Protein AF-A0A3D2INN1-F1 (afdb_monomer_lite)

Secondary structure (DSSP, 8-state):
-EEEE-TT---GGG--GGGEEEES---------PPPP-

Structure (mmCIF, N/CA/C/O backbone):
data_AF-A0A3D2INN1-F1
#
_entry.id   AF-A0A3D2INN1-F1
#
loop_
_atom_site.group_PDB
_atom_site.id
_atom_site.type_symbol
_atom_site.label_atom_id
_atom_site.label_alt_id
_atom_site.label_comp_id
_atom_site.label_asym_id
_atom_site.label_entity_id
_atom_site.label_seq_id
_atom_site.pdbx_PDB_ins_code
_atom_site.Cartn_x
_atom_site.Cartn_y
_atom_site.Cart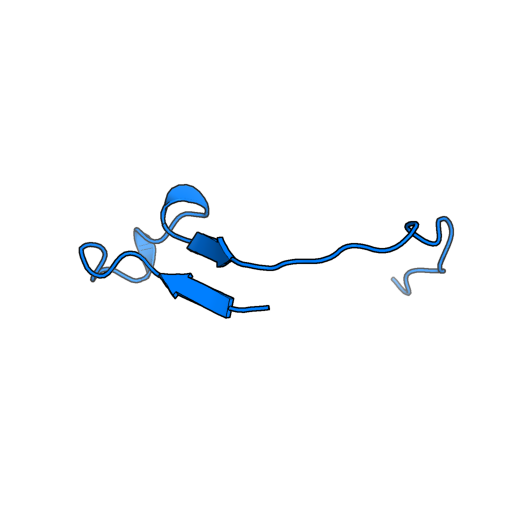n_z
_atom_site.occupancy
_atom_site.B_iso_or_equiv
_atom_site.auth_seq_id
_atom_site.auth_comp_id
_atom_site.auth_asym_id
_atom_site.auth_atom_id
_atom_site.pdbx_PDB_model_num
ATOM 1 N N . PRO A 1 1 ? 8.132 5.457 7.629 1.00 74.50 1 PRO A N 1
ATOM 2 C CA . PRO A 1 1 ? 7.619 4.500 6.634 1.00 74.50 1 PRO A CA 1
ATOM 3 C C . PRO A 1 1 ? 7.536 5.174 5.235 1.00 74.50 1 PRO A C 1
ATOM 5 O O . PRO A 1 1 ? 6.863 6.190 5.071 1.00 74.50 1 PRO A O 1
ATOM 8 N N . ARG A 1 2 ? 8.364 4.726 4.278 1.00 82.25 2 ARG A N 1
ATOM 9 C CA . ARG A 1 2 ? 8.543 5.349 2.952 1.00 82.25 2 ARG A CA 1
ATOM 10 C C . ARG A 1 2 ? 7.999 4.420 1.874 1.00 82.25 2 ARG A C 1
ATOM 12 O O . ARG A 1 2 ? 8.409 3.269 1.794 1.00 82.25 2 ARG A O 1
ATOM 19 N N . VAL A 1 3 ? 7.110 4.951 1.044 1.00 85.00 3 VAL A N 1
ATOM 20 C CA . VAL A 1 3 ? 6.621 4.265 -0.153 1.00 85.00 3 VAL A CA 1
ATOM 21 C C . VAL A 1 3 ? 7.483 4.677 -1.334 1.00 85.00 3 VAL A C 1
ATOM 23 O O . VAL A 1 3 ? 7.729 5.869 -1.536 1.00 85.00 3 VAL A O 1
ATOM 26 N N . TRP A 1 4 ? 7.925 3.696 -2.107 1.00 85.12 4 TRP A N 1
ATOM 27 C CA . TRP A 1 4 ? 8.591 3.894 -3.381 1.00 85.12 4 TRP A CA 1
ATOM 28 C C . TRP A 1 4 ? 7.849 3.105 -4.458 1.00 85.12 4 TRP A C 1
ATOM 30 O O . TRP A 1 4 ? 7.458 1.959 -4.240 1.00 85.12 4 TRP A O 1
ATOM 40 N N . LEU A 1 5 ? 7.613 3.759 -5.591 1.00 86.56 5 LEU A N 1
ATOM 41 C CA . LEU A 1 5 ? 6.970 3.171 -6.759 1.00 86.56 5 LEU A CA 1
ATOM 42 C C . LEU A 1 5 ? 8.022 3.021 -7.846 1.00 86.56 5 LEU A C 1
ATOM 44 O O . LEU A 1 5 ? 8.845 3.925 -8.013 1.00 86.56 5 LEU A O 1
ATOM 48 N N . ASP A 1 6 ? 7.963 1.911 -8.569 1.00 86.25 6 ASP A N 1
ATOM 49 C CA . ASP A 1 6 ? 8.842 1.669 -9.705 1.00 86.25 6 ASP A CA 1
ATOM 50 C C . ASP A 1 6 ? 8.644 2.760 -10.782 1.00 86.25 6 ASP A C 1
ATOM 52 O O . ASP A 1 6 ? 7.538 2.892 -11.319 1.00 86.25 6 ASP A O 1
ATOM 56 N N . PRO A 1 7 ? 9.673 3.573 -11.091 1.00 85.62 7 PRO A N 1
ATOM 57 C CA . PRO A 1 7 ? 9.581 4.622 -12.099 1.00 85.62 7 PRO A CA 1
ATOM 58 C C . PRO A 1 7 ? 9.477 4.081 -13.532 1.00 85.62 7 PRO A C 1
ATOM 60 O O . PRO A 1 7 ? 9.093 4.843 -14.422 1.00 85.62 7 PRO A O 1
ATOM 63 N N . ASP A 1 8 ? 9.801 2.806 -13.768 1.00 87.62 8 ASP A N 1
ATOM 64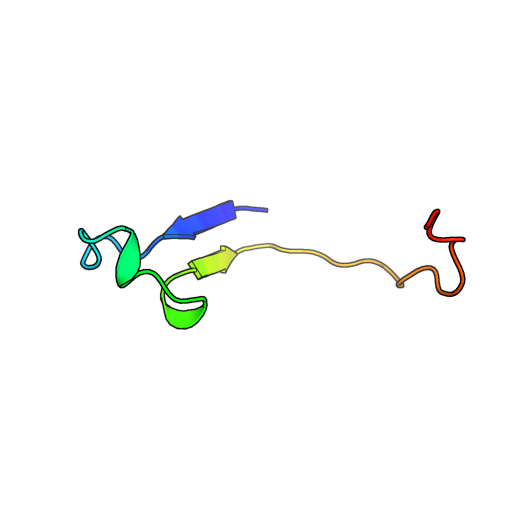 C CA . ASP A 1 8 ? 9.718 2.186 -15.093 1.00 87.62 8 ASP A CA 1
ATOM 65 C C . ASP A 1 8 ? 8.265 1.835 -15.477 1.00 87.62 8 ASP A C 1
ATOM 67 O O . ASP A 1 8 ? 7.941 1.695 -16.663 1.00 87.62 8 ASP A O 1
ATOM 71 N N . VAL A 1 9 ? 7.348 1.778 -14.501 1.00 85.62 9 VAL A N 1
ATOM 72 C CA . VAL A 1 9 ? 5.915 1.581 -14.750 1.00 85.62 9 VAL A CA 1
ATOM 73 C C . VAL A 1 9 ? 5.210 2.915 -14.933 1.00 85.62 9 VAL A C 1
ATOM 75 O O . VAL A 1 9 ? 4.930 3.653 -13.992 1.00 85.62 9 VAL A O 1
ATOM 78 N N . THR A 1 10 ? 4.868 3.199 -16.185 1.00 84.19 10 THR A N 1
ATOM 79 C CA . THR A 1 10 ? 4.182 4.437 -16.585 1.00 84.19 10 THR A CA 1
ATOM 80 C C . THR A 1 10 ? 2.706 4.229 -16.929 1.00 84.19 10 THR A C 1
ATOM 82 O O . THR A 1 10 ? 1.955 5.201 -17.015 1.00 84.19 10 THR A O 1
ATOM 85 N N . ASP A 1 11 ? 2.269 2.975 -17.086 1.00 86.19 11 ASP A N 1
ATOM 86 C CA . ASP A 1 11 ? 0.869 2.611 -17.303 1.00 86.19 11 ASP A CA 1
ATOM 87 C C . ASP A 1 11 ? 0.198 2.239 -15.976 1.00 86.19 11 ASP A C 1
ATOM 89 O O . ASP A 1 11 ? 0.565 1.270 -15.310 1.00 86.19 11 ASP A O 1
ATOM 93 N N . PHE A 1 12 ? -0.830 3.006 -15.615 1.00 81.00 12 PHE A N 1
ATOM 94 C CA . PHE A 1 12 ? -1.599 2.814 -14.391 1.00 81.00 12 PHE A CA 1
ATOM 95 C C . PHE A 1 12 ? -2.302 1.450 -14.331 1.00 81.00 12 PHE A C 1
ATOM 97 O O . PHE A 1 12 ? -2.433 0.882 -13.251 1.00 81.00 12 PHE A O 1
ATOM 104 N N . TYR A 1 13 ? -2.737 0.898 -15.468 1.00 87.62 13 TYR A N 1
ATOM 105 C CA . TYR A 1 13 ? -3.435 -0.395 -15.493 1.00 87.62 13 TYR A CA 1
ATOM 106 C C . TYR A 1 13 ? -2.481 -1.593 -15.478 1.00 87.62 13 TYR A C 1
ATOM 108 O O . TYR A 1 13 ? -2.906 -2.707 -15.176 1.00 87.62 13 TYR A O 1
ATOM 116 N N . ALA A 1 14 ? -1.202 -1.363 -15.775 1.00 84.62 14 ALA A N 1
ATOM 117 C CA . ALA A 1 14 ? -0.139 -2.353 -15.639 1.00 84.62 14 ALA A CA 1
ATOM 118 C C . ALA A 1 14 ? 0.475 -2.370 -14.227 1.00 84.62 14 ALA A C 1
ATOM 120 O O . ALA A 1 14 ? 1.27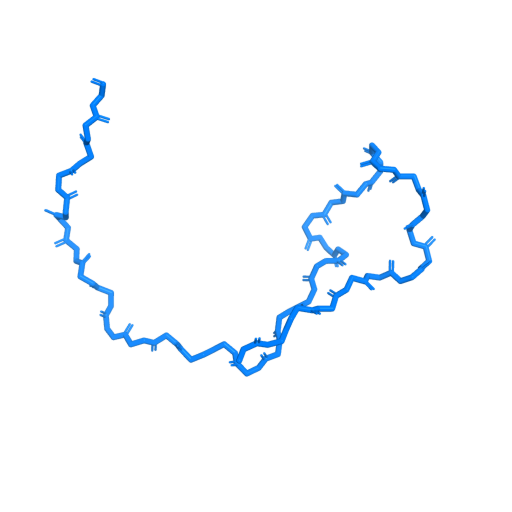8 -3.248 -13.913 1.00 84.62 14 ALA A O 1
ATOM 121 N N . PHE A 1 15 ? 0.105 -1.415 -13.367 1.00 86.25 15 PHE A N 1
ATOM 122 C CA . PHE A 1 15 ? 0.631 -1.311 -12.015 1.00 86.25 15 PHE A CA 1
ATOM 123 C C . PHE A 1 15 ? 0.128 -2.462 -11.129 1.00 86.25 15 PHE A C 1
ATOM 125 O O . PHE A 1 15 ? -1.029 -2.502 -10.707 1.00 86.25 15 PHE A O 1
ATOM 132 N N . THR A 1 16 ? 1.022 -3.403 -10.830 1.00 87.12 16 THR A N 1
ATOM 133 C CA . THR A 1 16 ? 0.808 -4.484 -9.852 1.00 87.12 16 THR A CA 1
ATOM 134 C C . THR A 1 16 ? 1.525 -4.211 -8.528 1.00 87.12 16 THR A C 1
ATOM 136 O O . THR A 1 16 ? 2.383 -3.334 -8.433 1.00 87.12 16 THR A O 1
ATOM 139 N N . THR A 1 17 ? 1.209 -5.004 -7.499 1.00 86.94 17 THR A N 1
ATOM 140 C CA . THR A 1 17 ? 1.868 -4.955 -6.180 1.00 86.94 17 THR A CA 1
ATOM 141 C C . THR A 1 17 ? 3.379 -5.165 -6.237 1.00 86.94 17 THR A C 1
ATOM 143 O O . THR A 1 17 ? 4.069 -4.775 -5.303 1.00 86.94 17 THR A O 1
ATOM 146 N N . ASP A 1 18 ? 3.888 -5.755 -7.318 1.00 87.38 18 ASP A N 1
ATOM 147 C CA . ASP A 1 18 ? 5.318 -6.007 -7.515 1.00 87.38 18 ASP A CA 1
ATOM 148 C C . ASP A 1 18 ? 6.117 -4.710 -7.705 1.00 87.38 18 ASP A C 1
ATOM 150 O O . ASP A 1 18 ? 7.305 -4.670 -7.413 1.00 87.38 18 ASP A O 1
ATOM 154 N N . HIS A 1 19 ? 5.449 -3.638 -8.135 1.00 85.44 19 HIS A N 1
ATOM 155 C CA . HIS A 1 19 ? 6.045 -2.324 -8.392 1.00 85.44 19 HIS A CA 1
ATOM 156 C C . HIS A 1 19 ? 5.950 -1.381 -7.182 1.00 85.44 19 HIS A C 1
ATOM 158 O O . HIS A 1 19 ? 6.286 -0.197 -7.274 1.00 85.44 19 HIS A O 1
ATOM 164 N N . LEU A 1 20 ? 5.445 -1.882 -6.050 1.00 86.38 20 LEU A N 1
ATOM 165 C CA . LEU A 1 20 ? 5.281 -1.144 -4.804 1.00 86.38 20 LEU A CA 1
ATOM 166 C C . LEU A 1 20 ? 6.297 -1.643 -3.780 1.00 86.38 20 LEU A C 1
ATOM 168 O O . LEU A 1 20 ? 6.174 -2.745 -3.249 1.00 86.38 20 LEU A O 1
ATOM 172 N N . HIS A 1 21 ? 7.248 -0.788 -3.422 1.00 84.75 21 HIS A N 1
ATOM 173 C CA . HIS A 1 21 ? 8.190 -1.074 -2.351 1.00 84.75 21 HIS A CA 1
ATOM 174 C C . HIS A 1 21 ? 7.907 -0.209 -1.137 1.00 84.75 21 HIS A C 1
ATOM 176 O O . HIS A 1 21 ? 7.605 0.985 -1.229 1.00 84.75 21 HIS A O 1
ATOM 182 N N . TYR A 1 22 ? 8.036 -0.832 0.027 1.00 84.81 22 TYR A N 1
ATOM 183 C CA . TYR A 1 22 ? 7.891 -0.151 1.293 1.00 84.81 22 TYR A CA 1
ATOM 184 C C . TYR A 1 22 ? 9.174 -0.291 2.102 1.00 84.81 22 TYR A C 1
ATOM 186 O O . TYR A 1 22 ? 9.613 -1.393 2.420 1.00 84.81 22 TYR A O 1
ATOM 194 N N . GLU A 1 23 ? 9.760 0.842 2.465 1.00 83.00 23 GLU A N 1
ATOM 195 C CA . GLU A 1 23 ? 10.950 0.916 3.301 1.00 83.00 23 GLU A CA 1
ATOM 196 C C . GLU A 1 23 ? 10.582 1.411 4.702 1.00 83.00 23 GLU A C 1
ATOM 198 O O . GL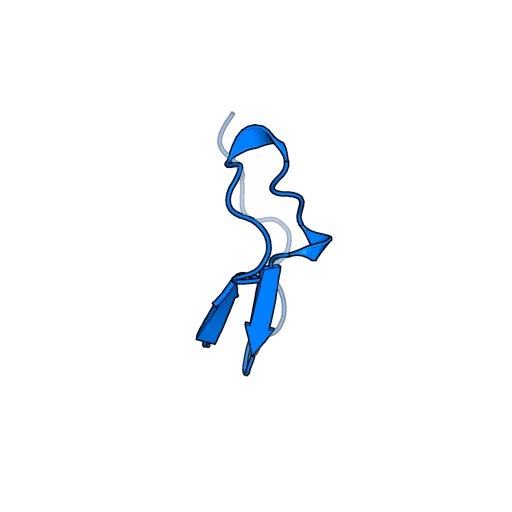U A 1 23 ? 9.744 2.307 4.874 1.00 83.00 23 GLU A O 1
ATOM 203 N N . ASN A 1 24 ? 11.242 0.864 5.725 1.00 78.62 24 ASN A N 1
ATOM 204 C CA . ASN A 1 24 ? 11.039 1.247 7.127 1.00 78.62 24 ASN A CA 1
ATOM 205 C C . ASN A 1 24 ? 9.558 1.163 7.555 1.00 78.62 24 ASN A C 1
ATOM 207 O O . ASN A 1 24 ? 9.034 2.082 8.199 1.00 78.62 24 ASN A O 1
ATOM 211 N N . TYR A 1 25 ? 8.856 0.108 7.122 1.00 78.50 25 TYR A N 1
ATOM 212 C CA . TYR A 1 25 ? 7.545 -0.237 7.667 1.00 78.50 25 TYR A CA 1
ATOM 213 C C . TYR A 1 25 ? 7.741 -1.049 8.940 1.00 78.50 25 TYR A C 1
ATOM 215 O O . TYR A 1 25 ? 8.113 -2.220 8.887 1.00 78.50 25 TYR A O 1
ATOM 223 N N . GLU A 1 26 ? 7.508 -0.420 10.084 1.00 75.94 26 GLU A N 1
ATOM 224 C CA . GLU A 1 26 ? 7.538 -1.101 11.372 1.00 75.94 26 GLU A CA 1
ATOM 225 C C . GLU A 1 26 ? 6.110 -1.477 11.760 1.00 75.94 26 GLU A C 1
ATOM 227 O O . GLU A 1 26 ? 5.260 -0.618 11.998 1.00 75.94 26 GLU A O 1
ATOM 232 N N . THR A 1 27 ? 5.831 -2.779 11.785 1.00 81.75 27 THR A N 1
ATOM 233 C CA . THR A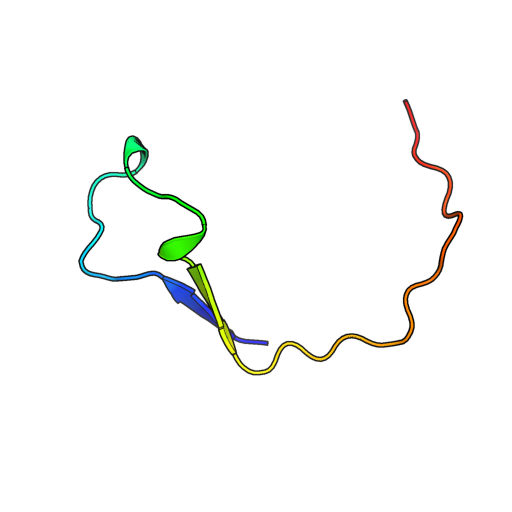 1 27 ? 4.572 -3.309 12.310 1.00 81.75 27 THR A CA 1
ATOM 234 C C . THR A 1 27 ? 4.742 -3.669 13.776 1.00 81.75 27 THR A C 1
ATOM 236 O O . THR A 1 27 ? 5.629 -4.447 14.126 1.00 81.75 27 THR A O 1
ATOM 239 N N . HIS A 1 28 ? 3.855 -3.157 14.622 1.00 78.31 28 HIS A N 1
ATOM 240 C CA . HIS A 1 28 ? 3.681 -3.660 15.983 1.00 78.31 28 HIS A CA 1
ATOM 241 C C . HIS A 1 28 ? 2.768 -4.893 15.987 1.00 78.31 28 HIS A C 1
ATOM 243 O O . HIS A 1 28 ? 2.248 -5.301 14.946 1.00 78.31 28 HIS A O 1
ATOM 249 N N . GLU A 1 29 ? 2.580 -5.503 17.158 1.00 85.31 29 GLU A N 1
ATOM 250 C CA . GLU A 1 29 ? 1.724 -6.677 17.302 1.00 85.31 29 GLU A CA 1
ATOM 251 C C . GLU A 1 29 ? 0.314 -6.394 16.759 1.00 85.31 29 GLU A C 1
ATOM 253 O O . GLU A 1 29 ? -0.355 -5.433 17.144 1.00 85.31 29 GLU A O 1
ATOM 258 N N . GLN A 1 30 ? -0.120 -7.217 15.806 1.00 81.19 30 GLN A N 1
ATOM 259 C CA . GLN A 1 30 ? -1.404 -7.038 15.145 1.00 81.19 30 GLN A CA 1
ATOM 260 C C . GLN A 1 30 ? -2.543 -7.329 16.130 1.00 81.19 30 GLN A C 1
ATOM 262 O O . GLN A 1 30 ? -2.711 -8.466 16.572 1.00 81.19 30 GLN A O 1
ATOM 267 N N . ILE A 1 31 ? -3.378 -6.327 16.413 1.00 80.38 31 ILE A N 1
ATOM 268 C CA . ILE A 1 31 ? -4.609 -6.514 17.187 1.00 80.38 31 ILE A CA 1
ATOM 269 C C . ILE A 1 31 ? -5.601 -7.305 16.326 1.00 80.38 31 ILE A C 1
ATOM 271 O O . ILE A 1 31 ? -6.082 -6.831 15.296 1.00 80.38 31 ILE A O 1
ATOM 275 N N . ARG A 1 32 ? -5.888 -8.541 16.739 1.00 82.00 32 ARG A N 1
ATOM 276 C CA . ARG A 1 32 ? -6.835 -9.444 16.067 1.00 82.00 32 ARG A CA 1
ATOM 277 C C . ARG A 1 32 ? -8.248 -9.223 16.628 1.00 82.00 32 ARG A C 1
ATOM 279 O O . ARG A 1 32 ? -8.391 -8.884 17.798 1.00 82.00 32 ARG A O 1
ATOM 286 N N . ASN A 1 33 ? -9.283 -9.465 15.817 1.00 82.31 33 ASN A N 1
ATOM 287 C CA . ASN A 1 33 ? -10.714 -9.369 16.181 1.00 82.31 33 ASN A CA 1
ATOM 288 C C . ASN A 1 33 ? -11.298 -7.949 16.324 1.00 82.31 33 ASN A C 1
ATOM 290 O O . ASN A 1 33 ? -12.266 -7.748 17.057 1.00 82.31 33 ASN A O 1
ATOM 294 N N . ILE A 1 34 ? -10.753 -6.967 15.603 1.00 82.81 34 I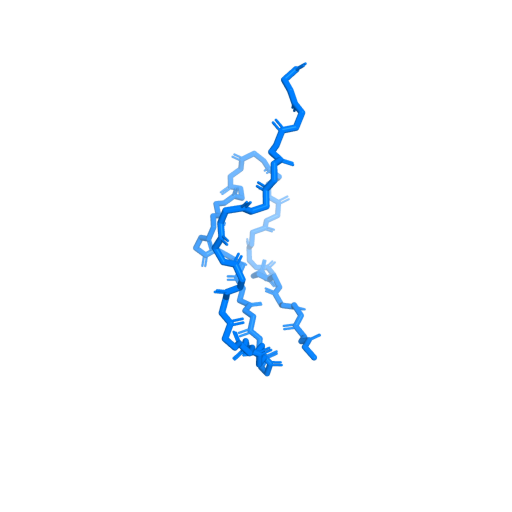LE A N 1
ATOM 295 C CA . ILE A 1 34 ? -11.414 -5.665 15.443 1.00 82.81 34 ILE A CA 1
ATOM 296 C C . ILE A 1 34 ? -12.671 -5.879 14.575 1.00 82.81 34 ILE A C 1
ATOM 298 O O . ILE A 1 34 ? -12.545 -6.455 13.490 1.00 82.81 34 ILE A O 1
ATOM 302 N N . PRO A 1 35 ? -13.874 -5.473 15.024 1.00 83.88 35 PRO A N 1
ATOM 303 C CA . PRO A 1 35 ? -15.098 -5.673 14.258 1.00 83.88 35 PRO A CA 1
ATOM 304 C C . PRO A 1 35 ? -15.041 -4.872 12.954 1.00 83.88 35 PRO A C 1
ATOM 306 O O . PRO A 1 35 ? -14.863 -3.654 12.967 1.00 83.88 35 PRO A O 1
ATOM 309 N N . VAL A 1 36 ? -15.202 -5.565 11.829 1.00 79.50 36 VAL A N 1
ATOM 310 C CA . VAL A 1 36 ? -15.376 -4.943 10.514 1.00 79.50 36 VAL A CA 1
ATOM 311 C C . VAL A 1 36 ? -16.870 -4.715 10.318 1.00 79.50 36 VAL A C 1
ATOM 313 O O . VAL A 1 36 ? -17.652 -5.660 10.412 1.00 79.50 36 VAL A O 1
ATOM 316 N N . ALA A 1 37 ? -17.273 -3.466 10.089 1.00 84.88 37 ALA A N 1
ATOM 317 C CA . ALA A 1 37 ? -18.642 -3.173 9.682 1.00 84.88 37 ALA A CA 1
ATOM 318 C C . ALA A 1 37 ? -18.850 -3.657 8.239 1.00 84.88 37 ALA A C 1
ATOM 320 O O . ALA A 1 37 ? -17.992 -3.425 7.386 1.00 84.88 37 ALA A O 1
ATOM 321 N N . ILE A 1 38 ? -19.965 -4.347 8.006 1.00 70.88 38 ILE A N 1
ATOM 322 C CA . ILE A 1 38 ? -20.408 -4.826 6.689 1.00 70.88 38 ILE A CA 1
ATOM 323 C C . ILE A 1 38 ? -21.430 -3.840 6.135 1.00 70.88 38 ILE A C 1
ATOM 325 O O . ILE A 1 38 ? -22.289 -3.398 6.935 1.00 70.88 38 ILE A O 1
#

Foldseek 3Di:
DDWDFAPVDPDPVPDDPVRIDDDPDDDDDDDPDDDDDD

Sequence (38 aa):
PRVWLDPDVTDFYAFTTDHLHYENYETHEQIRNIPVAI

pLDDT: mean 83.17, std 3.83, range [70.88, 87.62]

Radius of gyration: 15.0 Å; chains: 1; bounding box: 31×15×35 Å